Protein AF-A0A2A3ENF0-F1 (afdb_monomer_lite)

Foldseek 3Di:
DADPVQFPDDPVVCVVVVPDRPQVVQFAWDPFFDADDDPRRPDPRGHFDPVLVVLLVVLVVVLCVLVDPVVVVVVHDRDPVSNVVSLVSNVVSQCNGGVSHHDCPDPNNCVNVVNDPCPPPPVVCCVVPNDDDDDDDDDDDDDPPPPDDDDPDPDDPVVVVVVVVVVVVVVVVVVVVD

Structure (mmCIF, N/CA/C/O backbone):
data_AF-A0A2A3ENF0-F1
#
_entry.id   AF-A0A2A3ENF0-F1
#
loop_
_atom_site.group_PDB
_atom_site.id
_atom_site.type_symbol
_atom_site.label_atom_id
_atom_site.label_alt_id
_atom_site.label_comp_id
_atom_site.label_asym_id
_atom_site.label_entity_id
_atom_site.label_seq_id
_atom_site.pdbx_PDB_ins_code
_atom_site.Cartn_x
_atom_site.Cartn_y
_atom_site.Cartn_z
_atom_site.occupancy
_atom_site.B_iso_or_equiv
_atom_site.auth_seq_id
_atom_site.auth_comp_id
_atom_site.auth_asym_id
_atom_site.auth_atom_id
_atom_site.pdbx_PDB_model_num
ATOM 1 N N . MET A 1 1 ? 7.483 -0.131 -8.733 1.00 80.81 1 MET A N 1
ATOM 2 C CA . MET A 1 1 ? 6.665 0.341 -9.878 1.00 80.81 1 MET A CA 1
ATOM 3 C C . MET A 1 1 ? 7.542 0.944 -10.971 1.00 80.81 1 MET A C 1
ATOM 5 O O . MET A 1 1 ? 8.612 1.445 -10.637 1.00 80.81 1 MET A O 1
ATOM 9 N N . LEU A 1 2 ? 7.112 0.917 -12.242 1.00 81.25 2 LEU A N 1
ATOM 10 C CA . LEU A 1 2 ? 7.785 1.672 -13.310 1.00 81.25 2 LEU A CA 1
ATOM 11 C C . LEU A 1 2 ? 7.497 3.178 -13.170 1.00 81.25 2 LEU A C 1
ATOM 13 O O . LEU A 1 2 ? 6.389 3.541 -12.767 1.00 81.25 2 LEU A O 1
ATOM 17 N N . PRO A 1 3 ? 8.466 4.051 -13.487 1.00 80.06 3 PRO A N 1
ATOM 18 C CA . PRO A 1 3 ? 8.249 5.493 -13.569 1.00 80.06 3 PRO A CA 1
ATOM 19 C C . PRO A 1 3 ? 7.129 5.887 -14.551 1.00 80.06 3 PRO A C 1
ATOM 21 O O . PRO A 1 3 ? 6.910 5.219 -15.563 1.00 80.06 3 PRO A O 1
ATOM 24 N N . HIS A 1 4 ? 6.448 7.009 -14.290 1.00 78.38 4 HIS A N 1
ATOM 25 C CA . HIS A 1 4 ? 5.319 7.500 -15.100 1.00 78.38 4 HIS A CA 1
ATOM 26 C C . HIS A 1 4 ? 5.647 7.667 -16.592 1.00 78.38 4 HIS A C 1
ATOM 28 O O . HIS A 1 4 ? 4.814 7.382 -17.442 1.00 78.38 4 HIS A O 1
ATOM 34 N N . ASN A 1 5 ? 6.870 8.086 -16.912 1.00 77.62 5 ASN A N 1
ATOM 35 C CA . ASN A 1 5 ? 7.372 8.255 -18.278 1.00 77.62 5 ASN A CA 1
ATOM 36 C C . ASN A 1 5 ? 7.624 6.935 -19.024 1.00 77.62 5 ASN A C 1
ATOM 38 O O . ASN A 1 5 ? 7.868 6.974 -20.223 1.00 77.62 5 ASN A O 1
ATOM 42 N N . MET A 1 6 ? 7.600 5.791 -18.335 1.00 74.88 6 MET A N 1
ATOM 43 C CA . MET A 1 6 ? 7.799 4.461 -18.924 1.00 74.88 6 MET A CA 1
ATOM 44 C C . MET A 1 6 ? 6.520 3.616 -18.930 1.00 74.88 6 MET A C 1
ATOM 46 O O . MET A 1 6 ? 6.473 2.566 -19.566 1.00 74.88 6 MET A O 1
ATOM 50 N N . MET A 1 7 ? 5.483 4.046 -18.212 1.00 75.50 7 MET A N 1
ATOM 51 C CA . MET A 1 7 ? 4.259 3.272 -18.051 1.00 75.50 7 MET A CA 1
ATOM 52 C C . MET A 1 7 ? 3.438 3.279 -19.348 1.00 75.50 7 MET A C 1
ATOM 54 O O . MET A 1 7 ? 3.080 4.338 -19.855 1.00 75.50 7 MET A O 1
ATOM 58 N N . GLY A 1 8 ? 3.114 2.093 -19.872 1.00 71.62 8 GLY A N 1
ATOM 59 C CA . GLY A 1 8 ? 2.301 1.940 -21.087 1.00 71.62 8 GLY A CA 1
ATOM 60 C C . GLY A 1 8 ? 3.055 2.090 -22.414 1.00 71.62 8 GLY A C 1
ATOM 61 O O . GLY A 1 8 ? 2.420 2.026 -23.464 1.00 71.62 8 GLY A O 1
ATOM 62 N N . LEU A 1 9 ? 4.380 2.257 -22.380 1.00 76.19 9 LEU A N 1
ATOM 63 C CA . LEU A 1 9 ? 5.228 2.162 -23.569 1.00 76.19 9 LEU A CA 1
ATOM 64 C C . LEU A 1 9 ? 5.534 0.698 -23.901 1.00 76.19 9 LEU A C 1
ATOM 66 O O . LEU A 1 9 ? 5.618 -0.148 -23.007 1.00 76.19 9 LEU A O 1
ATOM 70 N N . THR A 1 10 ? 5.717 0.398 -25.187 1.00 76.88 10 THR A N 1
ATOM 71 C CA . THR A 1 10 ? 6.227 -0.910 -25.620 1.00 76.88 10 THR A CA 1
ATOM 72 C C . THR A 1 10 ? 7.731 -1.021 -25.366 1.00 76.88 10 THR A C 1
ATOM 74 O O . THR A 1 10 ? 8.433 -0.011 -25.284 1.00 76.88 10 THR A O 1
ATOM 77 N N . ASP A 1 11 ? 8.241 -2.254 -25.280 1.00 75.00 11 ASP A N 1
ATOM 78 C CA . ASP A 1 11 ? 9.677 -2.518 -25.094 1.00 75.00 11 ASP A CA 1
ATOM 79 C C . ASP A 1 11 ? 10.522 -1.807 -26.184 1.00 75.00 11 ASP A C 1
ATOM 81 O O . ASP A 1 11 ? 11.551 -1.205 -25.884 1.00 75.00 11 ASP A O 1
ATOM 85 N N . GLU A 1 12 ? 10.025 -1.769 -27.427 1.00 78.69 12 GLU A N 1
ATOM 86 C CA . GLU A 1 12 ? 10.649 -1.080 -28.571 1.00 78.69 12 GLU A CA 1
ATOM 87 C C . GLU A 1 12 ? 10.711 0.446 -28.384 1.00 78.69 12 GLU A C 1
ATOM 89 O O . GLU A 1 12 ? 11.751 1.063 -28.609 1.00 78.69 12 GLU A O 1
ATOM 94 N N . GLN A 1 13 ? 9.621 1.065 -27.914 1.00 75.88 13 GLN A N 1
ATOM 95 C CA . GLN A 1 13 ? 9.569 2.508 -27.650 1.00 75.88 13 GLN A CA 1
ATOM 96 C C . GLN A 1 13 ? 10.503 2.912 -26.505 1.00 75.88 13 GLN A C 1
ATOM 98 O O . GLN A 1 13 ? 11.102 3.987 -26.533 1.00 75.88 13 GLN A O 1
ATOM 103 N N . VAL A 1 14 ? 10.636 2.056 -25.489 1.00 78.81 14 VAL A N 1
ATOM 104 C CA . VAL A 1 14 ? 11.550 2.275 -24.362 1.00 78.81 14 VAL A CA 1
ATOM 105 C C . VAL A 1 14 ? 13.009 2.254 -24.826 1.00 78.81 14 VAL A C 1
ATOM 107 O O . VAL A 1 14 ? 13.787 3.116 -24.406 1.00 78.81 14 VAL A O 1
ATOM 110 N N . GLU A 1 15 ? 13.374 1.320 -25.709 1.00 77.81 15 GLU A N 1
ATOM 111 C CA . GLU A 1 15 ? 14.712 1.252 -26.308 1.00 77.81 15 GLU A CA 1
ATOM 112 C C . GLU A 1 15 ? 15.006 2.460 -27.207 1.00 77.81 15 GLU A C 1
ATOM 114 O O . GLU A 1 15 ? 16.080 3.060 -27.102 1.00 77.81 15 GLU A O 1
ATOM 119 N N . GLU A 1 16 ? 14.041 2.866 -28.035 1.00 80.81 16 GLU A N 1
ATOM 120 C CA . GLU A 1 16 ? 14.174 4.000 -28.956 1.00 80.81 16 GLU A CA 1
ATOM 121 C C . GLU A 1 16 ? 14.349 5.331 -28.201 1.00 80.81 16 GLU A C 1
ATOM 123 O O . GLU A 1 16 ? 15.223 6.141 -28.527 1.00 80.81 16 GLU A O 1
ATOM 128 N N . LEU A 1 17 ? 13.587 5.514 -27.117 1.00 78.81 17 LEU A N 1
ATOM 129 C CA . LEU A 1 17 ? 13.673 6.672 -26.222 1.00 78.81 17 LEU A CA 1
ATOM 130 C C . LEU A 1 17 ? 14.812 6.566 -25.193 1.00 78.81 17 LEU A C 1
ATOM 132 O O . LEU A 1 17 ? 15.041 7.513 -24.437 1.00 78.81 17 LEU A O 1
ATOM 136 N N . LYS A 1 18 ? 15.540 5.438 -25.160 1.00 78.94 18 LYS A N 1
ATOM 137 C CA . LYS A 1 18 ? 16.638 5.140 -24.220 1.00 78.94 18 LYS A CA 1
ATOM 138 C C . LYS A 1 18 ? 16.260 5.375 -22.754 1.00 78.94 18 LYS A C 1
ATOM 140 O O . LYS A 1 18 ? 17.093 5.809 -21.951 1.00 78.94 18 LYS A O 1
ATOM 145 N N . LEU A 1 19 ? 15.006 5.101 -22.404 1.00 79.25 19 LEU A N 1
ATOM 146 C CA . LEU A 1 19 ? 14.504 5.276 -21.046 1.00 79.25 19 LEU A CA 1
ATOM 147 C C . LEU A 1 19 ? 15.060 4.172 -20.141 1.00 79.25 19 LEU A C 1
ATOM 149 O O . LEU A 1 19 ? 15.066 2.997 -20.503 1.00 79.25 19 LEU A O 1
ATOM 153 N N . LYS A 1 20 ? 15.530 4.550 -18.950 1.00 78.06 20 LYS A N 1
ATOM 154 C CA . LYS A 1 20 ? 16.083 3.621 -17.957 1.00 78.06 20 LYS A CA 1
ATOM 155 C C . LYS A 1 20 ? 15.297 3.698 -16.656 1.00 78.06 20 LYS A C 1
ATOM 157 O O . LYS A 1 20 ? 14.987 4.786 -16.178 1.00 78.06 20 LYS A O 1
ATOM 162 N N . ASP A 1 21 ? 15.025 2.536 -16.066 1.00 80.62 21 ASP A N 1
ATOM 163 C CA . ASP A 1 21 ? 14.428 2.439 -14.733 1.00 80.62 21 ASP A CA 1
ATOM 164 C C . ASP A 1 21 ? 15.510 2.633 -13.658 1.00 80.62 21 ASP A C 1
ATOM 166 O O . ASP A 1 21 ? 16.115 1.672 -13.179 1.00 80.62 21 ASP A O 1
ATOM 170 N N . GLU A 1 22 ? 15.756 3.889 -13.279 1.00 79.75 22 GLU A N 1
ATOM 171 C CA . GLU A 1 22 ? 16.718 4.265 -12.229 1.00 79.75 22 GLU A CA 1
ATOM 172 C C . GLU A 1 22 ? 16.369 3.651 -10.862 1.00 79.75 22 GLU A C 1
ATOM 174 O O . GLU A 1 22 ? 17.242 3.324 -10.053 1.00 79.75 22 GLU A O 1
ATOM 179 N N . TRP A 1 23 ? 15.077 3.450 -10.597 1.00 81.94 23 TRP A N 1
ATOM 180 C CA . TRP A 1 23 ? 14.596 2.905 -9.331 1.00 81.94 23 TRP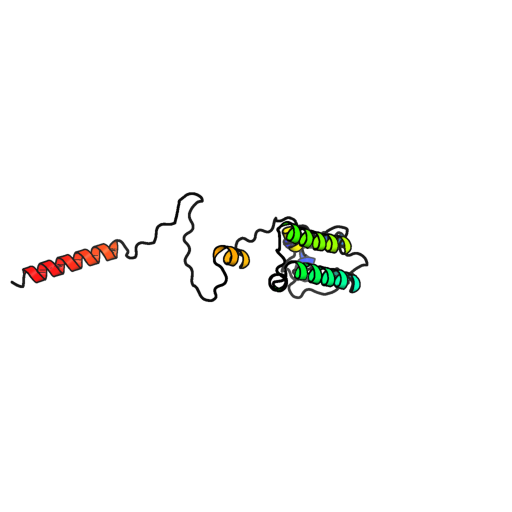 A CA 1
ATOM 181 C C . TRP A 1 23 ? 14.680 1.384 -9.283 1.00 81.94 23 TRP A C 1
ATOM 183 O O . TRP A 1 23 ? 14.836 0.811 -8.205 1.00 81.94 23 TRP A O 1
ATOM 193 N N . GLY A 1 24 ? 14.653 0.719 -10.436 1.00 78.19 24 GLY A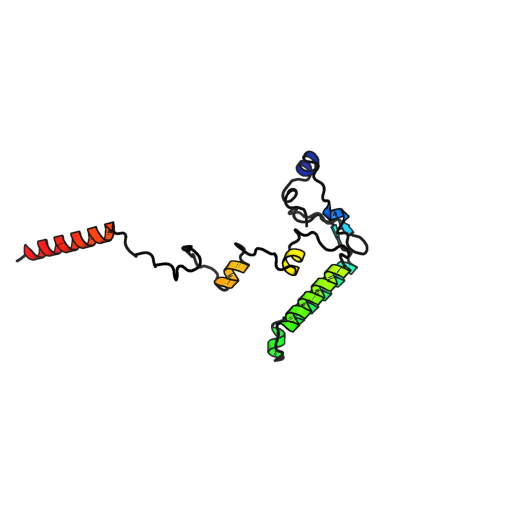 N 1
ATOM 194 C CA . GLY A 1 24 ? 14.818 -0.724 -10.539 1.00 78.19 24 GLY A CA 1
ATOM 195 C C . GLY A 1 24 ? 16.165 -1.231 -10.020 1.00 78.19 24 GLY A C 1
ATOM 196 O O . GLY A 1 24 ? 16.249 -2.390 -9.610 1.00 78.19 24 GLY A O 1
ATOM 197 N N . GLU A 1 25 ? 17.219 -0.415 -10.042 1.00 77.62 25 GLU A N 1
ATOM 198 C CA . GLU A 1 25 ? 18.542 -0.763 -9.492 1.00 77.62 25 GLU A CA 1
ATOM 199 C C . GLU A 1 25 ? 18.701 -0.371 -8.021 1.00 77.62 25 GLU A C 1
ATOM 201 O O . GLU A 1 25 ? 19.439 -1.022 -7.283 1.00 77.62 25 GLU A O 1
ATOM 206 N N . LYS A 1 26 ? 17.982 0.661 -7.576 1.00 81.38 26 LYS A N 1
ATOM 207 C CA . LYS A 1 26 ? 18.048 1.168 -6.203 1.00 81.38 26 LYS A CA 1
ATOM 208 C C . LYS A 1 26 ? 17.152 0.382 -5.242 1.00 81.38 26 LYS A C 1
ATOM 210 O O . LYS A 1 26 ? 17.559 0.072 -4.125 1.00 81.38 26 LYS A O 1
ATOM 215 N N . CYS A 1 27 ? 15.951 0.018 -5.682 1.00 81.81 27 CYS A N 1
ATOM 216 C CA . CYS A 1 27 ? 14.940 -0.673 -4.881 1.00 81.81 27 CYS A CA 1
ATOM 217 C C . CYS A 1 27 ? 15.013 -2.192 -5.081 1.00 81.81 27 CYS A C 1
ATOM 219 O O . CYS A 1 27 ? 14.078 -2.824 -5.579 1.00 81.81 27 CYS A O 1
ATOM 221 N N . VAL A 1 28 ? 16.150 -2.787 -4.715 1.00 83.44 28 VAL A N 1
ATOM 222 C CA . VAL A 1 28 ? 16.361 -4.235 -4.833 1.00 83.44 28 VAL A CA 1
ATOM 223 C C . VAL A 1 28 ? 15.901 -4.936 -3.554 1.00 83.44 28 VAL A C 1
ATOM 225 O O . VAL A 1 28 ? 16.292 -4.520 -2.459 1.00 83.44 28 VAL A O 1
ATOM 228 N N . PRO A 1 29 ? 15.094 -6.006 -3.663 1.00 85.31 29 PRO A N 1
ATOM 229 C CA . PRO A 1 29 ? 14.659 -6.738 -2.491 1.00 85.31 29 PRO A CA 1
ATOM 230 C C . PRO A 1 29 ? 15.809 -7.508 -1.828 1.00 85.31 29 PRO A C 1
ATOM 232 O O . PRO A 1 29 ? 16.735 -7.997 -2.486 1.00 85.31 29 PRO A O 1
ATOM 235 N N . MET A 1 30 ? 15.725 -7.661 -0.508 1.00 83.25 30 MET A N 1
ATOM 236 C CA . MET A 1 30 ? 16.672 -8.424 0.291 1.00 83.25 30 MET A CA 1
ATOM 237 C C . MET A 1 30 ? 16.683 -9.889 -0.167 1.00 83.25 30 MET A C 1
ATOM 239 O O . MET A 1 30 ? 15.654 -10.563 -0.202 1.00 83.25 30 MET A O 1
ATOM 243 N N . GLY A 1 31 ? 17.863 -10.397 -0.529 1.00 80.62 31 GLY A N 1
ATOM 244 C CA . GLY A 1 31 ? 18.020 -11.767 -1.030 1.00 80.62 31 GLY A CA 1
ATOM 245 C C . GLY A 1 31 ? 17.753 -11.947 -2.530 1.00 80.62 31 GLY A C 1
ATOM 246 O O . GLY A 1 31 ? 17.633 -13.087 -2.981 1.00 80.62 31 GLY A O 1
ATOM 247 N N . GLY A 1 32 ? 17.691 -10.853 -3.298 1.00 85.31 32 GLY A N 1
ATOM 248 C CA . GLY A 1 32 ? 17.582 -10.875 -4.757 1.00 85.31 32 GLY A CA 1
ATOM 249 C C . GLY A 1 32 ? 16.147 -10.989 -5.275 1.00 85.31 32 GLY A C 1
ATOM 250 O O . GLY A 1 32 ? 15.182 -11.064 -4.510 1.00 85.31 32 GLY A O 1
ATOM 251 N N . TRP A 1 33 ? 16.009 -10.982 -6.601 1.00 86.50 33 TRP A N 1
ATOM 252 C CA . TRP A 1 33 ? 14.721 -10.972 -7.293 1.00 86.50 33 TRP A CA 1
ATOM 253 C C . TRP A 1 33 ? 14.653 -12.024 -8.400 1.00 86.50 33 TRP A C 1
ATOM 255 O O . TRP A 1 33 ? 15.664 -12.425 -8.973 1.00 86.50 33 TRP A O 1
ATOM 265 N N . THR A 1 34 ? 13.433 -12.452 -8.705 1.00 86.25 34 THR A N 1
ATOM 266 C CA . THR A 1 34 ? 13.103 -13.293 -9.857 1.00 86.25 34 THR A CA 1
ATOM 267 C C . THR A 1 34 ? 12.344 -12.463 -10.880 1.00 86.25 34 THR A C 1
ATOM 269 O O . THR A 1 34 ? 11.501 -11.645 -10.502 1.00 86.25 34 THR A O 1
ATOM 272 N N . PHE A 1 35 ? 12.626 -12.662 -12.166 1.00 87.25 35 PHE A N 1
ATOM 273 C CA . PHE A 1 35 ? 11.932 -11.937 -13.225 1.00 87.25 35 PHE A CA 1
ATOM 274 C C . PHE A 1 35 ? 10.543 -12.526 -13.475 1.00 87.25 35 PHE A C 1
ATOM 276 O O . PHE A 1 35 ? 10.408 -13.718 -13.743 1.00 87.25 35 PHE A O 1
ATOM 283 N N . ASN A 1 36 ? 9.524 -11.677 -13.419 1.00 85.31 36 ASN A N 1
ATOM 284 C CA . ASN A 1 36 ? 8.160 -12.010 -13.799 1.00 85.31 36 ASN A CA 1
ATOM 285 C C . ASN A 1 36 ? 7.585 -10.851 -14.619 1.00 85.31 36 ASN A C 1
ATOM 287 O O . ASN A 1 36 ? 7.327 -9.778 -14.070 1.00 85.31 36 ASN A O 1
ATOM 291 N N . LYS A 1 37 ? 7.438 -11.041 -15.935 1.00 80.62 37 LYS A N 1
ATOM 292 C CA . LYS A 1 37 ? 7.023 -9.968 -16.847 1.00 80.62 37 LYS A CA 1
ATOM 293 C C . LYS A 1 37 ? 5.588 -9.538 -16.541 1.00 80.62 37 LYS A C 1
ATOM 295 O O . LYS A 1 37 ? 4.676 -10.361 -16.505 1.00 80.62 37 LYS A O 1
ATOM 300 N N . ASP A 1 38 ? 5.394 -8.237 -16.352 1.00 79.00 38 ASP A N 1
ATOM 301 C CA . ASP A 1 38 ? 4.067 -7.656 -16.179 1.00 79.00 38 ASP A CA 1
ATOM 302 C C . ASP A 1 38 ? 3.402 -7.462 -17.545 1.00 79.00 38 ASP A C 1
ATOM 304 O O . ASP A 1 38 ? 3.902 -6.716 -18.383 1.00 79.00 38 ASP A O 1
ATOM 308 N N . VAL A 1 39 ? 2.261 -8.117 -17.760 1.00 77.12 39 VAL A N 1
ATOM 309 C CA . VAL A 1 39 ? 1.479 -8.016 -19.003 1.00 77.12 39 VAL A CA 1
ATOM 310 C C . VAL A 1 39 ? 0.953 -6.594 -19.221 1.00 77.12 39 VAL A C 1
ATOM 312 O O . VAL A 1 39 ? 0.784 -6.168 -20.358 1.00 77.12 39 VAL A O 1
ATOM 315 N N . ILE A 1 40 ? 0.704 -5.851 -18.137 1.00 74.00 40 ILE A N 1
ATOM 316 C CA . ILE A 1 40 ? 0.126 -4.500 -18.180 1.00 74.00 40 ILE A CA 1
ATOM 317 C C . ILE A 1 40 ? 1.233 -3.428 -18.248 1.00 74.00 40 ILE A C 1
ATOM 319 O O . ILE A 1 40 ? 0.953 -2.271 -18.550 1.00 74.00 40 ILE A O 1
ATOM 323 N N . GLY A 1 41 ? 2.493 -3.789 -17.975 1.00 72.38 41 GLY A N 1
ATOM 324 C CA . GLY A 1 41 ? 3.621 -2.853 -18.022 1.00 72.38 41 GLY A CA 1
ATOM 325 C C . GLY A 1 41 ? 3.566 -1.752 -16.955 1.00 72.38 41 GLY A C 1
ATOM 326 O O . GLY A 1 41 ? 4.038 -0.641 -17.184 1.00 72.38 41 GLY A O 1
ATOM 327 N N . ARG A 1 42 ? 2.969 -2.024 -15.785 1.00 77.19 42 ARG A N 1
ATOM 328 C CA . ARG A 1 42 ? 2.968 -1.092 -14.637 1.00 77.19 42 ARG A CA 1
ATOM 329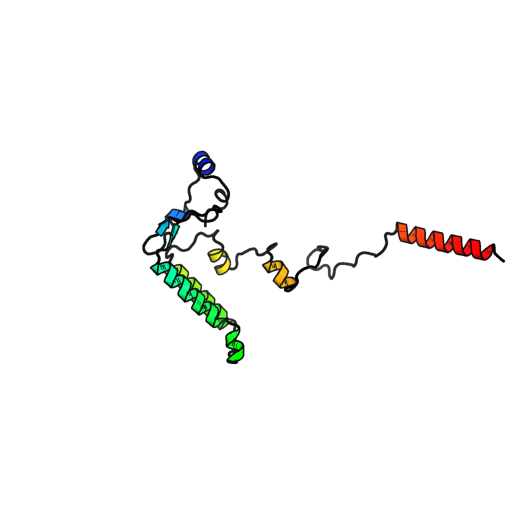 C C . ARG A 1 42 ? 4.148 -1.338 -13.704 1.00 77.19 42 ARG A C 1
ATOM 331 O O . ARG A 1 42 ? 4.669 -0.416 -13.077 1.00 77.19 42 ARG A O 1
ATOM 338 N N . ARG A 1 43 ? 4.568 -2.594 -13.574 1.00 81.75 43 ARG A N 1
ATOM 339 C CA . ARG A 1 43 ? 5.681 -3.023 -12.723 1.00 81.75 43 ARG A CA 1
ATOM 340 C C . ARG A 1 43 ? 6.894 -3.363 -13.580 1.00 81.75 43 ARG A C 1
ATOM 342 O O . ARG A 1 43 ? 6.765 -3.822 -14.705 1.00 81.75 43 ARG A O 1
ATOM 349 N N . ASN A 1 44 ? 8.080 -3.226 -12.997 1.00 78.31 44 ASN A N 1
ATOM 350 C CA . ASN A 1 44 ? 9.348 -3.563 -13.652 1.00 78.31 44 ASN A CA 1
ATOM 351 C C . ASN A 1 44 ? 9.645 -5.077 -13.691 1.00 78.31 44 ASN A C 1
ATOM 353 O O . ASN A 1 44 ? 10.708 -5.493 -14.141 1.00 78.31 44 ASN A O 1
ATOM 357 N N . GLY A 1 45 ? 8.738 -5.907 -13.167 1.00 81.88 45 GLY A N 1
ATOM 358 C CA . GLY A 1 45 ? 8.867 -7.363 -13.146 1.00 81.88 45 GLY A CA 1
ATOM 359 C C . GLY A 1 45 ? 9.919 -7.927 -12.185 1.00 81.88 45 GLY A C 1
ATOM 360 O O . GLY A 1 45 ? 10.130 -9.140 -12.170 1.00 81.88 45 GLY A O 1
ATOM 361 N N . LYS A 1 46 ? 10.565 -7.095 -11.353 1.00 85.19 46 LYS A N 1
ATOM 362 C CA . LYS A 1 46 ? 11.514 -7.548 -10.324 1.00 85.19 46 LYS A CA 1
ATOM 363 C C . LYS A 1 46 ? 10.765 -8.000 -9.069 1.00 85.19 46 LYS A C 1
ATOM 365 O O . LYS A 1 46 ? 10.519 -7.219 -8.151 1.00 85.19 46 LYS A O 1
ATOM 370 N N . GLN A 1 47 ? 10.379 -9.271 -9.037 1.00 87.00 47 GLN A N 1
ATOM 371 C CA . GLN A 1 47 ? 9.626 -9.855 -7.928 1.00 87.00 47 GLN A CA 1
ATOM 372 C C . GLN A 1 47 ? 10.568 -10.340 -6.807 1.00 87.00 47 GLN A C 1
ATOM 374 O O . GLN A 1 47 ? 11.583 -10.965 -7.116 1.00 87.00 47 GLN A O 1
ATOM 379 N N . PRO A 1 48 ? 10.255 -10.117 -5.513 1.00 89.19 48 PRO A N 1
ATOM 380 C CA . PRO A 1 48 ? 11.032 -10.667 -4.399 1.00 89.19 48 PRO A CA 1
ATOM 381 C C . PRO A 1 48 ? 11.095 -12.192 -4.414 1.00 89.19 48 PRO A C 1
ATOM 383 O O . PRO A 1 48 ? 10.201 -12.854 -4.939 1.00 89.19 48 PRO A O 1
ATOM 386 N N . ASN A 1 49 ? 12.101 -12.766 -3.760 1.00 91.12 49 ASN A N 1
ATOM 387 C CA . ASN A 1 49 ? 12.219 -14.216 -3.614 1.00 91.12 49 ASN A CA 1
ATOM 388 C C . ASN A 1 49 ? 11.029 -14.830 -2.836 1.00 91.12 49 ASN A C 1
ATOM 390 O O . ASN A 1 49 ? 10.363 -14.145 -2.057 1.00 91.12 49 ASN A O 1
ATOM 394 N N . THR A 1 50 ? 10.775 -16.131 -3.003 1.00 91.19 50 THR A N 1
ATOM 395 C CA . THR A 1 50 ? 9.627 -16.846 -2.407 1.00 91.19 50 THR A CA 1
ATOM 396 C C . THR A 1 50 ? 9.530 -16.647 -0.896 1.00 91.19 50 THR A C 1
ATOM 398 O O . THR A 1 50 ? 8.465 -16.304 -0.390 1.00 91.19 50 THR A O 1
ATOM 401 N N . LYS A 1 51 ? 10.659 -16.731 -0.184 1.00 90.19 51 LYS A N 1
ATOM 402 C CA . LYS A 1 51 ? 10.731 -16.483 1.265 1.00 90.19 51 LYS A CA 1
ATOM 403 C C . LYS A 1 51 ? 10.275 -15.072 1.653 1.00 90.19 51 LYS A C 1
ATOM 405 O O . LYS A 1 51 ? 9.543 -14.910 2.620 1.00 90.19 51 LYS A O 1
ATOM 410 N N . MET A 1 52 ? 10.675 -14.050 0.896 1.00 91.25 52 MET A N 1
ATOM 411 C CA . MET A 1 52 ? 10.284 -12.661 1.173 1.00 91.25 52 MET A CA 1
ATOM 412 C C . MET A 1 52 ? 8.811 -12.409 0.845 1.00 91.25 52 MET A C 1
ATOM 414 O O . MET A 1 52 ? 8.127 -11.683 1.562 1.00 91.25 52 MET A O 1
ATOM 418 N N . GLN A 1 53 ? 8.290 -13.065 -0.194 1.00 90.25 53 GLN A N 1
ATOM 419 C CA . GLN A 1 53 ? 6.855 -13.046 -0.476 1.00 90.25 53 GLN A CA 1
ATOM 420 C C . GLN A 1 53 ? 6.046 -13.682 0.659 1.00 90.25 53 GLN A C 1
ATOM 422 O O . GLN A 1 53 ? 4.977 -13.180 0.994 1.00 90.25 53 GLN A O 1
ATOM 427 N N . GLU A 1 54 ? 6.531 -14.775 1.253 1.00 92.94 54 GLU A N 1
ATOM 428 C CA . GLU A 1 54 ? 5.880 -15.400 2.409 1.00 92.94 54 GLU A CA 1
ATOM 429 C C . GLU A 1 54 ? 5.848 -14.475 3.624 1.00 92.94 54 GLU A C 1
ATOM 431 O O . GLU A 1 54 ? 4.822 -14.420 4.299 1.00 92.94 54 GLU A O 1
ATOM 436 N N . VAL A 1 55 ? 6.924 -13.724 3.883 1.00 92.25 55 VAL A N 1
ATOM 437 C CA . VAL A 1 55 ? 6.947 -12.712 4.952 1.00 92.25 55 VAL A CA 1
ATOM 438 C C . VAL A 1 55 ? 5.842 -11.680 4.723 1.00 92.25 55 VAL A C 1
ATOM 440 O O . VAL A 1 55 ? 5.013 -11.494 5.609 1.00 92.25 55 VAL A O 1
ATOM 443 N N . LEU A 1 56 ? 5.754 -11.100 3.520 1.00 92.00 56 LEU A N 1
ATOM 444 C CA . LEU A 1 56 ? 4.713 -10.117 3.188 1.00 92.00 56 LEU A CA 1
ATOM 445 C C . LEU A 1 56 ? 3.299 -10.696 3.309 1.00 92.00 56 LEU A C 1
ATOM 447 O O . LEU A 1 56 ? 2.399 -10.043 3.833 1.00 92.00 56 LEU A O 1
ATOM 451 N N . LYS A 1 57 ? 3.083 -11.930 2.842 1.00 94.88 57 LYS A N 1
ATOM 452 C CA . LYS A 1 57 ? 1.775 -12.594 2.940 1.00 94.88 57 LYS A CA 1
ATOM 453 C C . LYS A 1 57 ? 1.358 -12.800 4.395 1.00 94.88 57 LYS A C 1
ATOM 455 O O . LYS A 1 57 ? 0.234 -12.456 4.746 1.00 94.88 57 LYS A O 1
ATOM 460 N N . LYS A 1 58 ? 2.272 -13.281 5.242 1.00 95.25 58 LYS A N 1
ATOM 461 C CA . LYS A 1 58 ? 2.019 -13.476 6.678 1.00 95.25 58 LYS A CA 1
ATOM 462 C C . LYS A 1 58 ? 1.680 -12.160 7.375 1.00 95.25 58 LYS A C 1
ATOM 464 O O . LYS A 1 58 ? 0.695 -12.097 8.102 1.00 95.25 58 LYS A O 1
ATOM 469 N N . THR A 1 59 ? 2.432 -11.095 7.101 1.00 94.12 59 THR A N 1
ATOM 470 C CA . THR A 1 59 ? 2.185 -9.781 7.719 1.00 94.12 59 THR A CA 1
ATOM 471 C C . THR A 1 59 ? 0.865 -9.164 7.255 1.00 94.12 59 THR A C 1
ATOM 473 O O . THR A 1 59 ? 0.184 -8.507 8.036 1.00 94.12 59 THR A O 1
ATOM 476 N N . ILE A 1 60 ? 0.449 -9.410 6.005 1.00 93.38 60 ILE A N 1
ATOM 477 C CA . ILE A 1 60 ? -0.869 -8.989 5.500 1.00 93.38 60 ILE A CA 1
ATOM 478 C C . ILE A 1 60 ? -1.998 -9.740 6.211 1.00 93.38 60 ILE A C 1
ATOM 480 O O . ILE A 1 60 ? -3.016 -9.137 6.553 1.00 93.38 60 ILE A O 1
ATOM 484 N N . GLU A 1 61 ? -1.849 -11.048 6.422 1.00 94.25 61 GLU A N 1
ATOM 485 C CA . GLU A 1 61 ? -2.835 -11.855 7.149 1.00 94.25 61 GLU A CA 1
ATOM 486 C C . GLU A 1 61 ? -2.977 -11.396 8.604 1.00 94.25 61 GLU A C 1
ATOM 488 O O . GLU A 1 61 ? -4.098 -11.254 9.094 1.00 94.25 61 GLU A O 1
ATOM 493 N N . GLU A 1 62 ? -1.860 -11.083 9.259 1.00 92.06 62 GLU A N 1
ATOM 494 C CA . GLU A 1 62 ? -1.826 -10.537 10.617 1.00 92.06 62 GLU A CA 1
ATOM 495 C C . GLU A 1 62 ? -2.500 -9.160 10.702 1.00 92.06 62 GLU A C 1
ATOM 497 O O . GLU A 1 62 ? -3.421 -8.965 11.500 1.00 92.06 62 GLU A O 1
ATOM 502 N N . ALA A 1 63 ? -2.131 -8.229 9.817 1.00 92.25 63 ALA A N 1
ATOM 503 C CA . ALA A 1 63 ? -2.755 -6.909 9.752 1.00 92.25 63 ALA A CA 1
ATOM 504 C C . ALA A 1 63 ? -4.267 -7.006 9.474 1.00 92.25 63 ALA A C 1
ATOM 506 O O . ALA A 1 63 ? -5.072 -6.329 10.118 1.00 92.25 63 ALA A O 1
ATOM 507 N N . ARG A 1 64 ? -4.686 -7.908 8.574 1.00 91.19 64 ARG A N 1
ATOM 508 C CA . ARG A 1 64 ? -6.110 -8.178 8.320 1.00 91.19 64 ARG A CA 1
ATOM 509 C C . ARG A 1 64 ? -6.821 -8.741 9.539 1.00 91.19 64 ARG A C 1
ATOM 511 O O . ARG A 1 64 ? -7.968 -8.370 9.774 1.00 91.19 64 ARG A O 1
ATOM 518 N N . ALA A 1 65 ? -6.187 -9.628 10.302 1.00 90.44 65 ALA A N 1
ATOM 519 C CA . ALA A 1 65 ? -6.782 -10.193 11.507 1.00 90.44 65 ALA A CA 1
ATOM 520 C C . ALA A 1 65 ? -7.065 -9.104 12.556 1.00 90.44 65 ALA A C 1
ATOM 522 O O . ALA A 1 65 ? -8.147 -9.111 13.152 1.00 90.44 65 ALA A O 1
ATOM 523 N N . MET A 1 66 ? -6.157 -8.129 12.701 1.00 87.75 66 MET A N 1
ATOM 524 C CA . MET A 1 66 ? -6.287 -7.005 13.640 1.00 87.75 66 MET A CA 1
ATOM 525 C C . MET A 1 66 ? -7.425 -6.028 13.328 1.00 87.75 66 MET A C 1
ATOM 527 O O . MET A 1 66 ? -7.916 -5.370 14.241 1.00 87.75 66 MET A O 1
ATOM 531 N N . VAL A 1 67 ? -7.869 -5.943 12.072 1.00 87.88 67 VAL A N 1
ATOM 532 C CA . VAL A 1 67 ? -8.975 -5.057 11.644 1.00 87.88 67 VAL A CA 1
ATOM 533 C C . VAL A 1 67 ? -10.204 -5.868 11.199 1.00 87.88 67 VAL A C 1
ATOM 535 O O . VAL A 1 67 ? -11.186 -5.343 10.676 1.00 87.88 67 VAL A O 1
ATOM 538 N N . SER A 1 68 ? -10.184 -7.188 11.392 1.00 87.75 68 SER A N 1
ATOM 539 C CA . SER A 1 68 ? -11.234 -8.061 10.874 1.00 87.75 68 SER A CA 1
ATOM 540 C C . SER A 1 68 ? -12.578 -7.847 11.576 1.00 87.75 68 SER A C 1
ATOM 542 O O . SER A 1 68 ? -12.663 -7.684 12.793 1.00 87.75 68 SER A O 1
ATOM 544 N N . LYS A 1 69 ? -13.672 -7.996 10.816 1.00 85.88 69 LYS A N 1
ATOM 545 C CA . LYS A 1 69 ? -15.049 -7.982 11.353 1.00 85.88 69 LYS A CA 1
ATOM 546 C C . LYS A 1 69 ? -15.295 -9.064 12.416 1.00 85.88 69 LYS A C 1
ATOM 548 O O . LYS A 1 69 ? -16.244 -8.957 13.185 1.00 85.88 69 LYS A O 1
ATOM 553 N N . LYS A 1 70 ? -14.441 -10.095 12.482 1.00 86.12 70 LYS A N 1
ATOM 554 C CA . LYS A 1 7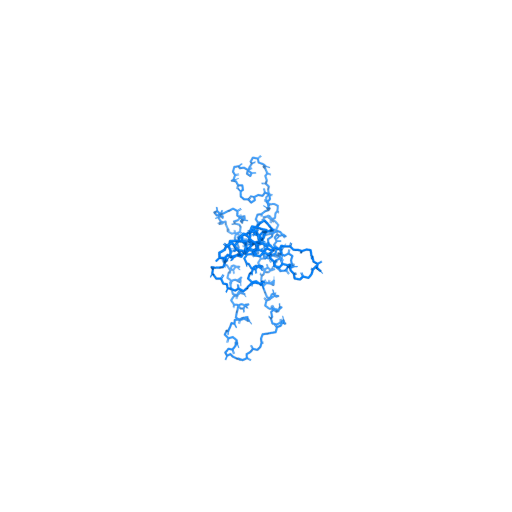0 ? -14.513 -11.169 13.486 1.00 86.12 70 LYS A CA 1
ATOM 555 C C . LYS A 1 70 ? -14.293 -10.645 14.909 1.00 86.12 70 LYS A C 1
ATOM 557 O O . LYS A 1 70 ? -14.832 -11.221 15.845 1.00 86.12 70 LYS A O 1
ATOM 562 N N . LEU A 1 71 ? -13.571 -9.535 15.069 1.00 83.50 71 LEU A N 1
ATOM 563 C CA . LEU A 1 71 ? -13.327 -8.912 16.373 1.00 83.50 71 LEU A CA 1
ATOM 564 C C . LEU A 1 71 ? -14.605 -8.375 17.027 1.00 83.50 71 LEU A C 1
ATOM 566 O O . LEU A 1 71 ? -14.695 -8.353 18.250 1.00 83.50 71 LEU A O 1
ATOM 570 N N . ILE A 1 72 ? -15.618 -8.037 16.223 1.00 83.75 72 ILE A N 1
ATOM 571 C CA . ILE A 1 72 ? -16.929 -7.589 16.711 1.00 83.75 72 ILE A CA 1
ATOM 572 C C . ILE A 1 72 ? -17.621 -8.717 17.487 1.00 83.75 72 ILE A C 1
ATOM 574 O O . ILE A 1 72 ? -18.193 -8.476 18.542 1.00 83.75 72 ILE A O 1
ATOM 578 N N . GLN A 1 73 ? -17.517 -9.961 17.005 1.00 86.44 73 GLN A N 1
ATOM 579 C CA . GLN A 1 73 ? -18.076 -11.135 17.691 1.00 86.44 73 GLN A CA 1
ATOM 580 C C . GLN A 1 73 ? -17.347 -11.449 19.004 1.00 86.44 73 GLN A C 1
ATOM 582 O O . GLN A 1 73 ? -17.897 -12.126 19.863 1.00 86.44 73 GLN A O 1
ATOM 587 N N . GLN A 1 74 ? -16.111 -10.970 19.145 1.00 84.44 74 GLN A N 1
ATOM 588 C CA . GLN A 1 74 ? -15.280 -11.124 20.339 1.00 84.44 74 GLN A CA 1
ATOM 589 C C . GLN A 1 74 ? -15.377 -9.904 21.272 1.00 84.44 74 GLN A C 1
ATOM 591 O O . GLN A 1 74 ? -14.581 -9.800 22.199 1.00 84.44 74 GLN A O 1
ATOM 596 N N . GLU A 1 75 ? -16.290 -8.961 20.990 1.00 83.12 75 GLU A N 1
ATOM 597 C CA . GLU A 1 75 ? -16.465 -7.683 21.704 1.00 83.12 75 GLU A CA 1
ATOM 598 C C . GLU A 1 75 ? -15.167 -6.865 21.858 1.00 83.12 75 GLU A C 1
ATOM 600 O O . GLU A 1 75 ? -15.030 -6.021 22.746 1.00 83.12 75 GLU A O 1
ATOM 605 N N . LYS A 1 76 ? -14.193 -7.074 20.963 1.00 82.19 76 LYS A N 1
ATOM 606 C CA . LYS A 1 76 ? -12.929 -6.342 20.987 1.00 82.19 76 LYS A CA 1
ATOM 607 C C . LYS A 1 76 ? -13.074 -5.046 20.195 1.00 82.19 76 LYS A C 1
ATOM 609 O O . LYS A 1 76 ? -13.309 -5.059 18.987 1.00 82.19 76 LYS A O 1
ATOM 614 N N . LEU A 1 77 ? -12.890 -3.920 20.879 1.00 81.62 77 LEU A N 1
ATOM 615 C CA . LEU A 1 77 ? -12.921 -2.595 20.266 1.00 81.62 77 LEU A CA 1
ATOM 616 C C . LEU A 1 77 ? -11.657 -2.365 19.428 1.00 81.62 77 LEU A C 1
ATOM 618 O O . LEU A 1 77 ? -10.537 -2.543 19.908 1.00 81.62 77 LEU A O 1
ATOM 622 N N . VAL A 1 78 ? -11.842 -1.929 18.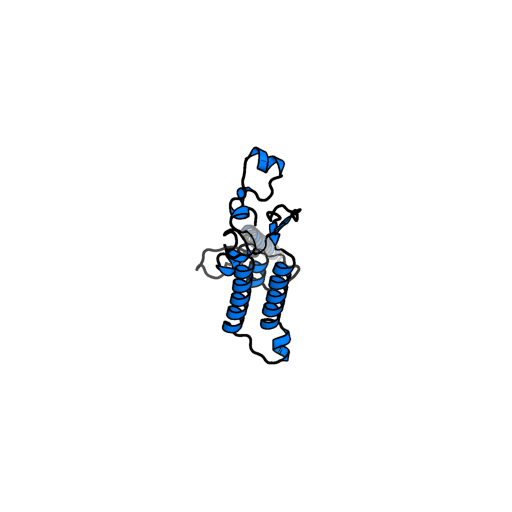183 1.00 84.44 78 VAL A N 1
ATOM 623 C CA . VAL A 1 78 ? -10.750 -1.470 17.317 1.00 84.44 78 VAL A CA 1
ATOM 624 C C . VAL A 1 78 ? -10.570 0.026 17.547 1.00 84.44 78 VAL A C 1
ATOM 626 O O . VAL A 1 78 ? -11.505 0.805 17.371 1.00 84.44 78 VAL A O 1
ATOM 629 N N . THR A 1 79 ? -9.372 0.431 17.966 1.00 89.31 79 THR A N 1
ATOM 630 C CA . THR A 1 79 ? -9.029 1.843 18.197 1.00 89.31 79 THR A CA 1
ATOM 631 C C . THR A 1 79 ? -8.076 2.350 17.119 1.00 89.31 79 THR A C 1
ATOM 633 O O . THR A 1 79 ? -7.410 1.559 16.453 1.00 89.31 79 THR A O 1
ATOM 636 N N . GLN A 1 80 ? -7.949 3.674 16.981 1.00 87.88 80 GLN A N 1
ATOM 637 C CA . GLN A 1 80 ? -6.985 4.283 16.054 1.00 87.88 80 GLN A CA 1
ATOM 638 C C . GLN A 1 80 ? -5.547 3.795 16.302 1.00 87.88 80 GLN A C 1
ATOM 640 O O . GLN A 1 80 ? -4.786 3.629 15.356 1.00 87.88 80 GLN A O 1
ATOM 645 N N . LYS A 1 81 ? -5.194 3.495 17.560 1.00 89.44 81 LYS A N 1
ATOM 646 C CA . LYS A 1 81 ? -3.886 2.927 17.916 1.00 89.44 81 LYS A CA 1
ATOM 647 C C . LYS A 1 81 ? -3.671 1.548 17.295 1.00 89.44 81 LYS A C 1
ATOM 649 O O . LYS A 1 81 ? -2.634 1.317 16.698 1.00 89.44 81 LYS A O 1
ATOM 654 N N . THR A 1 82 ? -4.677 0.678 17.353 1.00 87.62 82 THR A N 1
ATOM 655 C CA . THR A 1 82 ? -4.626 -0.662 16.746 1.00 87.62 82 THR A CA 1
ATOM 656 C C . THR A 1 82 ? -4.458 -0.593 15.226 1.00 87.62 82 THR A C 1
ATOM 658 O O . THR A 1 82 ? -3.747 -1.400 14.638 1.00 87.62 82 THR A O 1
ATOM 661 N N . VAL A 1 83 ? -5.091 0.392 14.580 1.00 88.56 83 VAL A N 1
ATOM 662 C CA . VAL A 1 83 ? -4.918 0.627 13.138 1.00 88.56 83 VAL A CA 1
ATOM 663 C C . VAL A 1 83 ? -3.504 1.125 12.834 1.00 88.56 83 VAL A C 1
ATOM 665 O O . VAL A 1 83 ? -2.883 0.644 11.891 1.00 88.56 83 VAL A O 1
ATOM 668 N N . GLN A 1 84 ? -2.969 2.035 13.652 1.00 90.06 84 GLN A N 1
ATOM 669 C CA . GLN A 1 84 ? -1.598 2.519 13.498 1.00 90.06 84 GLN A CA 1
ATOM 670 C C . GLN A 1 84 ? -0.574 1.389 13.676 1.00 90.06 84 GLN A C 1
ATOM 672 O O . GLN A 1 84 ? 0.317 1.249 12.847 1.00 90.06 84 GLN A O 1
ATOM 677 N N . GLU A 1 85 ? -0.754 0.530 14.680 1.00 90.88 85 GLU A N 1
ATOM 678 C CA . GLU A 1 85 ? 0.071 -0.665 14.894 1.00 90.88 85 GLU A CA 1
ATOM 679 C C . GLU A 1 85 ? 0.032 -1.602 13.675 1.00 90.88 85 GLU A C 1
ATOM 681 O O . GLU A 1 85 ? 1.071 -2.085 13.231 1.00 90.88 85 GLU A O 1
ATOM 686 N N . ALA A 1 86 ? -1.145 -1.809 13.072 1.00 90.56 86 ALA A N 1
ATOM 687 C CA . ALA A 1 86 ? -1.276 -2.592 11.843 1.00 90.56 86 ALA A CA 1
ATOM 688 C C . ALA A 1 86 ? -0.507 -1.984 10.663 1.00 90.56 86 ALA A C 1
ATOM 690 O O . ALA A 1 86 ? 0.166 -2.710 9.928 1.00 90.56 86 ALA A O 1
ATOM 691 N N . LEU A 1 87 ? -0.571 -0.661 10.498 1.00 90.25 87 LEU A N 1
ATOM 692 C CA . LEU A 1 87 ? 0.203 0.049 9.479 1.00 90.25 87 LEU A CA 1
ATOM 693 C C . LEU A 1 87 ? 1.709 -0.047 9.742 1.00 90.25 87 LEU A C 1
ATOM 695 O O . LEU A 1 87 ? 2.479 -0.254 8.805 1.00 90.25 87 LEU A O 1
ATOM 699 N N . ASP A 1 88 ? 2.137 0.048 10.997 1.00 91.75 88 ASP A N 1
ATOM 700 C CA . ASP A 1 88 ? 3.551 -0.015 11.366 1.00 91.75 88 ASP A CA 1
ATOM 701 C C . ASP A 1 88 ? 4.137 -1.422 11.157 1.00 91.75 88 ASP A C 1
ATOM 703 O O . ASP A 1 88 ? 5.268 -1.545 10.681 1.00 91.75 88 ASP A O 1
ATOM 707 N N . ILE A 1 89 ? 3.357 -2.487 11.387 1.00 92.81 89 ILE A N 1
ATOM 708 C CA . ILE A 1 89 ? 3.746 -3.862 11.020 1.00 92.81 89 ILE A CA 1
ATOM 709 C C . ILE A 1 89 ? 3.959 -3.982 9.507 1.00 92.81 89 ILE A C 1
ATOM 711 O O . ILE A 1 89 ? 4.961 -4.550 9.066 1.00 92.81 89 ILE A O 1
ATOM 715 N N . LEU A 1 90 ? 3.050 -3.427 8.698 1.00 91.56 90 LEU A N 1
ATOM 716 C CA . LEU A 1 90 ? 3.175 -3.454 7.238 1.00 91.56 90 LEU A CA 1
ATOM 717 C C . LEU A 1 90 ? 4.390 -2.649 6.752 1.00 91.56 90 LEU A C 1
ATOM 719 O O . LEU A 1 90 ? 5.133 -3.131 5.897 1.00 91.56 90 LEU A O 1
ATOM 723 N N . ARG A 1 91 ? 4.648 -1.470 7.332 1.00 91.25 91 ARG A N 1
ATOM 724 C CA . ARG A 1 91 ? 5.853 -0.669 7.048 1.00 91.25 91 ARG A CA 1
ATOM 725 C C . ARG A 1 91 ? 7.130 -1.429 7.401 1.00 91.25 91 ARG A C 1
ATOM 727 O O . ARG A 1 91 ? 8.057 -1.476 6.593 1.00 91.25 91 ARG A O 1
ATOM 734 N N . GLY A 1 92 ? 7.160 -2.076 8.567 1.00 91.88 92 GLY A N 1
ATOM 735 C CA . GLY A 1 92 ? 8.274 -2.926 8.987 1.00 91.88 92 GLY A CA 1
ATOM 736 C C . GLY A 1 92 ? 8.522 -4.077 8.012 1.00 91.88 92 GLY A C 1
ATOM 737 O O . GLY A 1 92 ? 9.658 -4.306 7.600 1.00 91.88 92 GLY A O 1
ATOM 738 N N . ALA A 1 93 ? 7.461 -4.752 7.564 1.00 92.44 93 ALA A N 1
ATOM 739 C CA . ALA A 1 93 ? 7.552 -5.825 6.576 1.00 92.44 93 ALA A CA 1
ATOM 740 C C . ALA A 1 93 ? 8.138 -5.340 5.239 1.00 92.44 93 ALA A C 1
ATOM 742 O O . ALA A 1 93 ? 8.999 -6.006 4.660 1.00 92.44 93 ALA A O 1
ATOM 743 N N . VAL A 1 94 ? 7.718 -4.160 4.769 1.00 91.00 94 VAL A N 1
ATOM 744 C CA . VAL A 1 94 ? 8.264 -3.551 3.550 1.00 91.00 94 VAL A CA 1
ATOM 745 C C . VAL A 1 94 ? 9.732 -3.175 3.727 1.00 91.00 94 VAL A C 1
ATOM 747 O O . VAL A 1 94 ? 10.508 -3.469 2.829 1.00 91.00 94 VAL A O 1
ATOM 750 N N . MET A 1 95 ? 10.150 -2.633 4.875 1.00 90.31 95 MET A N 1
ATOM 751 C CA . MET A 1 95 ? 11.572 -2.373 5.161 1.00 90.31 95 MET A CA 1
ATOM 752 C C . MET A 1 95 ? 12.423 -3.648 5.170 1.00 90.31 95 MET A C 1
ATOM 754 O O . MET A 1 95 ? 13.569 -3.624 4.724 1.00 90.31 95 MET A O 1
ATOM 758 N N . ILE A 1 96 ? 11.883 -4.768 5.657 1.00 90.88 96 ILE A N 1
ATOM 759 C CA . ILE A 1 96 ? 12.598 -6.052 5.650 1.00 90.88 96 ILE A CA 1
ATOM 760 C C . ILE A 1 96 ? 12.805 -6.535 4.214 1.00 90.88 96 ILE A C 1
ATOM 762 O O . ILE A 1 96 ? 13.900 -6.964 3.856 1.00 90.88 96 ILE A O 1
ATOM 766 N N . VAL A 1 97 ? 11.766 -6.470 3.380 1.00 90.06 97 VAL A N 1
ATOM 767 C CA . VAL A 1 97 ? 11.875 -6.942 1.995 1.00 90.06 97 VAL A CA 1
ATOM 768 C C . VAL A 1 97 ? 12.635 -5.952 1.123 1.00 90.06 97 VAL A C 1
ATOM 770 O O . VAL A 1 97 ? 13.407 -6.388 0.283 1.00 90.06 97 VAL A O 1
ATOM 773 N N . TYR A 1 98 ? 12.468 -4.651 1.332 1.00 89.56 98 TYR A N 1
ATOM 774 C CA . TYR A 1 98 ? 13.067 -3.567 0.558 1.00 89.56 98 TYR A CA 1
ATOM 775 C C . TYR A 1 98 ? 13.791 -2.587 1.496 1.00 89.56 98 TYR A C 1
ATOM 777 O O . TYR A 1 98 ? 13.240 -1.546 1.859 1.00 89.56 98 TYR A O 1
ATOM 785 N N . PRO A 1 99 ? 15.049 -2.875 1.877 1.00 86.69 99 PRO A N 1
ATOM 786 C CA . PRO A 1 99 ? 15.787 -2.064 2.851 1.00 86.69 99 PRO A CA 1
ATOM 787 C C . PRO A 1 99 ? 16.095 -0.645 2.355 1.00 86.69 99 PRO A C 1
ATOM 789 O O . PRO A 1 99 ? 16.232 0.270 3.159 1.00 86.69 99 PRO A O 1
ATOM 792 N N . MET A 1 100 ? 16.172 -0.451 1.034 1.00 85.81 100 MET A N 1
ATOM 793 C CA . MET A 1 100 ? 16.368 0.861 0.400 1.00 85.81 100 MET A CA 1
ATOM 794 C C . MET A 1 100 ? 15.048 1.599 0.127 1.00 85.81 100 MET A C 1
ATOM 796 O O . MET A 1 100 ? 15.047 2.627 -0.550 1.00 85.81 100 MET A O 1
ATOM 800 N N . GLY A 1 101 ? 13.935 1.074 0.647 1.00 84.56 101 GLY A N 1
ATOM 801 C CA . GLY A 1 101 ? 12.596 1.590 0.413 1.00 84.56 101 GLY A CA 1
ATOM 802 C C . GLY A 1 101 ? 12.029 1.199 -0.949 1.00 84.56 101 GLY A C 1
ATOM 803 O O . GLY A 1 101 ? 12.655 0.496 -1.753 1.00 84.56 101 GLY A O 1
ATOM 804 N N . LEU A 1 102 ? 10.806 1.660 -1.186 1.00 86.56 102 LEU A N 1
ATOM 805 C CA . LEU A 1 102 ? 10.140 1.560 -2.475 1.00 86.56 102 LEU A CA 1
ATOM 806 C C . LEU A 1 102 ? 10.417 2.827 -3.309 1.00 86.56 102 LEU A C 1
ATOM 808 O O . LEU A 1 102 ? 11.048 3.772 -2.828 1.00 86.56 102 LEU A O 1
ATOM 812 N N . PRO A 1 103 ? 10.037 2.834 -4.593 1.00 85.25 103 PRO A N 1
ATOM 813 C CA . PRO A 1 103 ? 10.061 4.050 -5.391 1.00 85.25 103 PRO A CA 1
ATOM 814 C C . PRO A 1 103 ? 8.982 5.050 -4.924 1.00 85.25 103 PRO A C 1
ATOM 816 O O . PRO A 1 103 ? 7.869 4.627 -4.622 1.00 85.25 103 PRO A O 1
ATOM 819 N N . PRO A 1 104 ? 9.239 6.370 -4.963 1.00 84.00 104 PRO A N 1
ATOM 820 C CA . PRO A 1 104 ? 8.313 7.399 -4.465 1.00 84.00 104 PRO A CA 1
ATOM 821 C C . PRO A 1 104 ? 6.999 7.491 -5.260 1.00 84.00 104 PRO A C 1
ATOM 823 O O . PRO A 1 104 ? 5.998 8.011 -4.779 1.00 84.00 104 PRO A O 1
ATOM 826 N N . HIS A 1 105 ? 6.993 7.001 -6.500 1.00 82.06 105 HIS A N 1
ATOM 827 C CA . HIS A 1 105 ? 5.801 6.879 -7.344 1.00 82.06 105 HIS A CA 1
ATOM 828 C C . HIS A 1 105 ? 5.066 5.541 -7.171 1.00 82.06 105 HIS A C 1
ATOM 830 O O . HIS A 1 105 ? 4.166 5.236 -7.951 1.00 82.06 105 HIS A O 1
ATOM 836 N N . ASP A 1 106 ? 5.481 4.696 -6.225 1.00 84.44 106 ASP A N 1
ATOM 837 C CA . ASP A 1 106 ? 4.790 3.449 -5.913 1.00 84.44 106 ASP A CA 1
ATOM 838 C C . ASP A 1 106 ? 3.600 3.719 -4.986 1.00 84.44 106 ASP A C 1
ATOM 840 O O . ASP A 1 106 ? 3.748 4.367 -3.952 1.00 84.44 106 ASP A O 1
ATOM 844 N N . VAL A 1 107 ? 2.438 3.174 -5.343 1.00 81.19 107 VAL A N 1
ATOM 845 C CA . VAL A 1 107 ? 1.165 3.323 -4.614 1.00 81.19 107 VAL A CA 1
ATOM 846 C C . VAL A 1 107 ? 1.345 2.939 -3.141 1.00 81.19 107 VAL A C 1
ATOM 848 O O . VAL A 1 107 ? 1.010 3.667 -2.221 1.00 81.19 107 VAL A O 1
ATOM 851 N N . ILE A 1 108 ? 2.029 1.826 -2.869 1.00 84.88 108 ILE A N 1
ATOM 852 C CA . ILE A 1 108 ? 2.231 1.377 -1.482 1.00 84.88 108 ILE A CA 1
ATOM 853 C C . ILE A 1 108 ? 2.994 2.424 -0.651 1.00 84.88 108 ILE A C 1
ATOM 855 O O . ILE A 1 108 ? 2.726 2.588 0.538 1.00 84.88 108 ILE A O 1
ATOM 859 N N . GLN A 1 109 ? 3.948 3.131 -1.260 1.00 84.12 109 GLN A N 1
ATOM 860 C CA . GLN A 1 109 ? 4.692 4.172 -0.562 1.00 84.12 109 GLN A CA 1
ATOM 861 C C . GLN A 1 109 ? 3.855 5.434 -0.361 1.00 84.12 109 GLN A C 1
ATOM 863 O O . GLN A 1 109 ? 3.867 5.991 0.736 1.00 84.12 109 GLN A O 1
ATOM 868 N N . GLN A 1 110 ? 3.109 5.850 -1.382 1.00 84.31 110 GLN A N 1
ATOM 869 C CA . GLN A 1 110 ? 2.235 7.015 -1.287 1.00 84.31 110 GLN A CA 1
ATOM 870 C C . GLN A 1 110 ? 1.134 6.802 -0.234 1.00 84.31 110 GLN A C 1
ATOM 872 O O . GLN A 1 110 ? 0.862 7.713 0.551 1.00 84.31 110 GLN A O 1
ATOM 877 N N . GLU A 1 111 ? 0.591 5.582 -0.124 1.00 83.06 111 GLU A N 1
ATOM 878 C CA . GLU A 1 111 ? -0.358 5.203 0.933 1.00 83.06 111 GLU A CA 1
ATOM 879 C C . GLU A 1 111 ? 0.259 5.358 2.325 1.00 83.06 111 GLU A C 1
ATOM 881 O O . GLU A 1 111 ? -0.339 5.937 3.234 1.00 83.06 111 GLU A O 1
ATOM 886 N N . PHE A 1 112 ? 1.493 4.883 2.519 1.00 83.38 112 PHE A N 1
ATOM 887 C CA . PHE A 1 112 ? 2.163 5.034 3.809 1.00 83.38 112 PHE A CA 1
ATOM 888 C C . PHE A 1 112 ? 2.488 6.488 4.153 1.00 83.38 112 PHE A C 1
ATOM 890 O O . PHE A 1 112 ? 2.531 6.820 5.343 1.00 83.38 112 PHE A O 1
ATOM 897 N N . GLU A 1 113 ? 2.719 7.335 3.153 1.00 82.06 113 GLU A N 1
ATOM 898 C CA . GLU A 1 113 ? 3.005 8.762 3.309 1.00 82.06 113 GLU A CA 1
ATOM 899 C C . GLU A 1 113 ? 1.727 9.622 3.383 1.00 82.06 113 GLU A C 1
ATOM 901 O O . GLU A 1 113 ? 1.817 10.811 3.687 1.00 82.06 113 GLU A O 1
ATOM 906 N N . ASN A 1 114 ? 0.537 9.028 3.199 1.00 76.19 114 ASN A N 1
ATOM 907 C CA . ASN A 1 114 ? -0.755 9.721 3.061 1.00 76.19 114 ASN A CA 1
ATOM 908 C C . ASN A 1 114 ? -0.732 10.818 1.981 1.00 76.19 114 ASN A C 1
ATOM 910 O O . ASN A 1 114 ? -1.378 11.859 2.117 1.00 76.19 114 ASN A O 1
ATOM 914 N N . THR A 1 115 ? 0.052 10.607 0.925 1.00 74.31 115 THR A N 1
ATOM 915 C CA . THR A 1 115 ? 0.185 11.530 -0.208 1.00 74.31 115 THR A CA 1
ATOM 916 C C . THR A 1 115 ? -0.623 11.079 -1.421 1.00 74.31 115 THR A C 1
ATOM 918 O O . THR A 1 115 ? -0.615 11.776 -2.436 1.00 74.31 115 THR A O 1
ATOM 921 N N . GLU A 1 116 ? -1.348 9.958 -1.321 1.00 64.38 116 GLU A N 1
ATOM 922 C CA . GLU A 1 116 ? -2.236 9.506 -2.390 1.00 64.38 116 GLU A CA 1
ATOM 923 C C . GLU A 1 116 ? -3.371 10.487 -2.636 1.00 64.38 116 GLU A C 1
ATOM 925 O O . GLU A 1 116 ? -4.210 10.770 -1.775 1.00 64.38 116 GLU A O 1
ATOM 930 N N . ASP A 1 117 ? -3.417 10.982 -3.869 1.00 63.41 117 ASP A N 1
ATOM 931 C CA . ASP A 1 117 ? -4.564 11.713 -4.363 1.00 63.41 117 ASP A CA 1
ATOM 932 C C . ASP A 1 117 ? -5.641 10.715 -4.797 1.00 63.41 117 ASP A C 1
ATOM 934 O O . ASP A 1 117 ? -5.666 10.221 -5.923 1.00 63.41 117 ASP A O 1
ATOM 938 N N . LEU A 1 118 ? -6.555 10.412 -3.877 1.00 59.91 118 LEU A N 1
ATOM 939 C CA . LEU A 1 118 ? -7.707 9.549 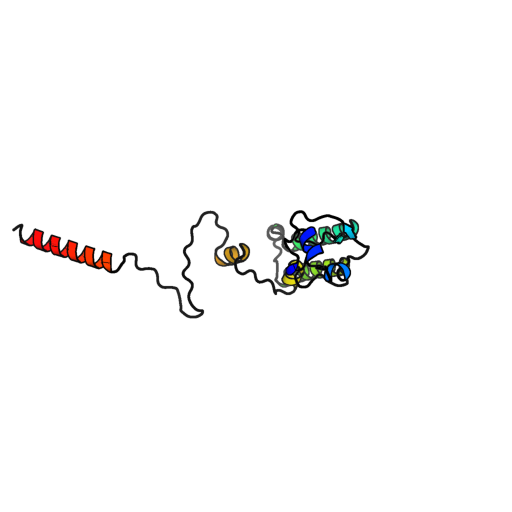-4.140 1.00 59.91 118 LEU A CA 1
ATOM 940 C C . LEU A 1 118 ? -8.759 10.219 -5.047 1.00 59.91 118 LEU A C 1
ATOM 942 O O . LEU A 1 118 ? -9.776 9.591 -5.366 1.00 59.91 118 LEU A O 1
ATOM 946 N N . SER A 1 119 ? -8.567 11.480 -5.461 1.00 56.75 119 SER A N 1
ATOM 947 C CA . SER A 1 119 ? -9.567 12.218 -6.231 1.00 56.75 119 SER A CA 1
ATOM 948 C C . SER A 1 119 ? -9.897 11.533 -7.565 1.00 56.75 119 SER A C 1
ATOM 950 O O . SER A 1 119 ? -9.036 11.169 -8.360 1.00 56.75 119 SER A O 1
ATOM 952 N N . GLY A 1 120 ? -11.193 11.298 -7.801 1.00 55.59 120 GLY A N 1
ATOM 953 C CA . GLY A 1 120 ? -11.684 10.640 -9.018 1.00 55.59 120 GLY A CA 1
ATOM 954 C C . GLY A 1 120 ? -11.623 9.107 -9.009 1.00 55.59 120 GLY A C 1
ATOM 955 O O . GLY A 1 120 ? -12.108 8.488 -9.955 1.00 55.59 120 GLY A O 1
ATOM 956 N N . THR A 1 121 ? -11.104 8.482 -7.947 1.00 58.00 121 THR A N 1
ATOM 957 C CA . THR A 1 121 ? -11.105 7.016 -7.790 1.00 58.00 121 THR A CA 1
ATOM 958 C C . THR A 1 121 ? -12.407 6.540 -7.137 1.00 58.00 121 THR A C 1
ATOM 960 O O . THR A 1 121 ? -13.004 7.269 -6.345 1.00 58.00 121 THR A O 1
ATOM 963 N N . GLN A 1 122 ? -12.854 5.311 -7.435 1.00 49.66 122 GLN A N 1
ATOM 964 C CA . GLN A 1 122 ? -14.077 4.706 -6.873 1.00 49.66 122 GLN A CA 1
ATOM 965 C C . GLN A 1 122 ? -14.153 4.830 -5.336 1.00 49.66 122 GLN A C 1
ATOM 967 O O . GLN A 1 122 ? -15.223 5.121 -4.811 1.00 49.66 122 GLN A O 1
ATOM 972 N N . ALA A 1 123 ? -13.009 4.723 -4.647 1.00 50.34 123 ALA A N 1
ATOM 973 C CA . ALA A 1 123 ? -12.879 4.903 -3.199 1.00 50.34 123 ALA A CA 1
ATOM 974 C C . ALA A 1 123 ? -13.318 6.303 -2.723 1.00 50.34 123 ALA A C 1
ATOM 976 O O . ALA A 1 123 ? -14.066 6.416 -1.758 1.00 50.34 123 ALA A O 1
ATOM 977 N N . SER A 1 124 ? -12.964 7.368 -3.456 1.00 51.91 124 SER A N 1
ATOM 978 C CA . SER A 1 124 ? -13.426 8.727 -3.133 1.00 51.91 124 SER A CA 1
ATOM 979 C C . SER A 1 124 ? -14.944 8.863 -3.260 1.00 51.91 124 SER A C 1
ATOM 981 O O . SER A 1 124 ? -15.578 9.529 -2.450 1.00 51.91 124 SER A O 1
ATOM 983 N N . LEU A 1 125 ? -15.556 8.206 -4.247 1.00 49.72 125 LEU A N 1
ATOM 984 C CA . LEU A 1 125 ? -17.008 8.210 -4.421 1.00 49.72 125 LEU A CA 1
ATOM 985 C C . LEU A 1 125 ? -17.706 7.397 -3.325 1.00 49.72 125 LEU A C 1
ATOM 987 O O . LEU A 1 125 ? -18.738 7.841 -2.833 1.00 49.72 125 LEU A O 1
ATOM 991 N N . GLU A 1 126 ? -17.150 6.257 -2.913 1.00 53.12 126 GLU A N 1
ATOM 992 C CA . GLU A 1 126 ? -17.684 5.439 -1.816 1.00 53.12 126 GLU A CA 1
ATOM 993 C C . GLU A 1 126 ? -17.626 6.159 -0.461 1.00 53.12 126 GLU A C 1
ATOM 995 O O . GLU A 1 126 ? -18.605 6.096 0.284 1.00 53.12 126 GLU A O 1
ATOM 1000 N N . ASP A 1 127 ? -16.559 6.908 -0.175 1.00 56.91 127 ASP A N 1
ATOM 1001 C CA . ASP A 1 127 ? -16.436 7.697 1.059 1.00 56.91 127 ASP A CA 1
ATOM 1002 C C . ASP A 1 127 ? -17.494 8.813 1.155 1.00 56.91 127 ASP A C 1
ATOM 1004 O O . ASP A 1 127 ? -18.005 9.105 2.239 1.00 56.91 127 ASP A O 1
ATOM 1008 N N . TYR A 1 128 ? -17.865 9.430 0.024 1.00 53.97 128 TYR A N 1
ATOM 1009 C CA . TYR A 1 128 ? -18.890 10.482 -0.013 1.00 53.97 128 TYR A CA 1
ATOM 1010 C C . TYR A 1 128 ? -20.324 9.959 -0.200 1.00 53.97 128 TYR A C 1
ATOM 1012 O O . TYR A 1 128 ? -21.267 10.633 0.222 1.00 53.97 128 TYR A O 1
ATOM 1020 N N . LEU A 1 129 ? -20.519 8.814 -0.862 1.00 52.12 129 LEU A N 1
ATOM 1021 C CA . LEU A 1 129 ? -21.836 8.355 -1.335 1.00 52.12 129 LEU A CA 1
ATOM 1022 C C . LEU A 1 129 ? -22.301 7.026 -0.715 1.00 52.12 129 LEU A C 1
ATOM 1024 O O . LEU A 1 129 ? -23.503 6.752 -0.726 1.00 52.12 129 LEU A O 1
ATOM 1028 N N . GLY A 1 130 ? -21.393 6.219 -0.160 1.00 55.97 130 GLY A N 1
ATOM 1029 C CA . GLY A 1 130 ? -21.661 4.851 0.292 1.00 55.97 130 GLY A CA 1
ATOM 1030 C C . GLY A 1 130 ? -21.850 3.843 -0.855 1.00 55.97 130 GLY A C 1
ATOM 1031 O O . GLY A 1 130 ? -22.003 4.208 -2.021 1.00 55.97 130 GLY A O 1
ATOM 1032 N N . MET A 1 131 ? -21.847 2.544 -0.523 1.00 49.75 131 MET A N 1
ATOM 1033 C CA . MET A 1 131 ? -22.018 1.450 -1.494 1.00 49.75 131 MET A CA 1
ATOM 1034 C C . MET A 1 131 ? -23.419 1.504 -2.123 1.00 49.75 131 MET A C 1
ATOM 1036 O O . MET A 1 131 ? -24.401 1.183 -1.454 1.00 49.75 131 MET A O 1
ATOM 1040 N N . ASN A 1 132 ? -23.538 1.873 -3.402 1.00 53.31 132 ASN A N 1
ATOM 1041 C CA . ASN A 1 132 ? -24.777 1.644 -4.146 1.00 53.31 132 ASN A CA 1
ATOM 1042 C C . ASN A 1 132 ? -24.563 1.461 -5.650 1.00 53.31 132 ASN A C 1
ATOM 1044 O O . ASN A 1 132 ? -24.124 2.356 -6.373 1.00 53.31 132 ASN A O 1
ATOM 1048 N N . GLU A 1 133 ? -24.952 0.280 -6.122 1.00 54.88 133 GLU A N 1
ATOM 1049 C CA . GLU A 1 133 ? -25.043 -0.063 -7.531 1.00 54.88 133 GLU A CA 1
ATOM 1050 C C . GLU A 1 133 ? -26.326 0.541 -8.142 1.00 54.88 133 GLU A C 1
ATOM 1052 O O . GLU A 1 133 ? -27.430 0.314 -7.650 1.00 54.88 133 GLU A O 1
ATOM 1057 N N . LYS A 1 134 ? -26.171 1.237 -9.282 1.00 45.16 134 LYS A N 1
ATOM 1058 C CA . LYS A 1 134 ? -27.216 1.736 -10.217 1.00 45.16 134 LYS A CA 1
ATOM 1059 C C . LYS A 1 134 ? -27.877 3.105 -9.958 1.00 45.16 134 LYS A C 1
ATOM 1061 O O . LYS A 1 134 ? -29.028 3.302 -10.346 1.00 45.16 134 LYS A O 1
ATOM 1066 N N . THR A 1 135 ? -27.164 4.109 -9.456 1.00 45.69 135 THR A N 1
ATOM 1067 C CA . THR A 1 135 ? -27.645 5.510 -9.458 1.00 45.69 135 THR A CA 1
ATOM 1068 C C . THR A 1 135 ? -26.928 6.359 -10.517 1.00 45.69 135 THR A C 1
ATOM 1070 O O . THR A 1 135 ? -25.715 6.535 -10.466 1.00 45.69 135 THR A O 1
ATOM 1073 N N . LYS A 1 136 ? -27.668 6.926 -11.488 1.00 45.91 136 LYS A N 1
ATOM 1074 C CA . LYS A 1 136 ? -27.161 8.036 -12.322 1.00 45.91 136 LYS A CA 1
ATOM 1075 C C . LYS A 1 136 ? -27.200 9.313 -11.484 1.00 45.91 136 LYS A C 1
ATOM 1077 O O . LYS A 1 136 ? -28.278 9.727 -11.066 1.00 45.91 136 LYS A O 1
ATOM 1082 N N . ILE A 1 137 ? -26.041 9.925 -11.255 1.00 51.59 137 ILE A N 1
ATOM 1083 C CA . ILE A 1 137 ? -25.906 11.132 -10.434 1.00 51.59 137 ILE A CA 1
ATOM 1084 C C . ILE A 1 137 ? -25.463 12.292 -11.328 1.00 51.59 137 ILE A C 1
ATOM 1086 O O . ILE A 1 137 ? -24.468 12.191 -12.040 1.00 51.59 137 ILE A O 1
ATOM 1090 N N . ILE A 1 138 ? -26.207 13.396 -11.279 1.00 55.06 138 ILE A N 1
ATOM 1091 C CA . ILE A 1 138 ? -25.845 14.675 -11.899 1.00 55.06 138 ILE A CA 1
ATOM 1092 C C . ILE A 1 138 ? -25.440 15.602 -10.749 1.00 55.06 138 ILE A C 1
ATOM 1094 O O . ILE A 1 138 ? -26.271 15.924 -9.900 1.00 55.06 138 ILE A O 1
ATOM 1098 N N . VAL A 1 139 ? -24.160 15.982 -10.671 1.00 56.19 139 VAL A N 1
ATOM 1099 C CA . VAL A 1 139 ? -23.612 16.803 -9.575 1.00 56.19 139 VAL A CA 1
ATOM 1100 C C . VAL A 1 139 ? -23.254 18.193 -10.093 1.00 56.19 139 VAL A C 1
ATOM 1102 O O . VAL A 1 139 ? -22.557 18.325 -11.096 1.00 56.19 139 VAL A O 1
ATOM 1105 N N . LYS A 1 140 ? -23.690 19.237 -9.379 1.00 54.03 140 LYS A N 1
ATOM 1106 C CA . LYS A 1 140 ? -23.322 20.631 -9.655 1.00 54.03 140 LYS A CA 1
ATOM 1107 C C . LYS A 1 140 ? -22.237 21.084 -8.680 1.00 54.03 140 LYS A C 1
ATOM 1109 O O . LYS A 1 140 ? -22.493 21.228 -7.486 1.00 54.03 140 LYS A O 1
ATOM 1114 N N . LEU A 1 141 ? -21.025 21.291 -9.190 1.00 57.47 141 LEU A N 1
ATOM 1115 C CA . LEU A 1 141 ? -19.878 21.743 -8.399 1.00 57.47 141 LEU A CA 1
ATOM 1116 C C . LEU A 1 141 ? -19.993 23.245 -8.089 1.00 57.47 141 LEU A C 1
ATOM 1118 O O . LEU A 1 141 ? -20.287 24.049 -8.973 1.00 57.47 141 LEU A O 1
ATOM 1122 N N . GLN A 1 142 ? -19.731 23.632 -6.839 1.00 57.00 142 GLN A N 1
ATOM 1123 C CA . GLN A 1 142 ? -19.702 25.030 -6.398 1.00 57.00 142 GLN A CA 1
ATOM 1124 C C . GLN A 1 142 ? -18.459 25.292 -5.533 1.00 57.00 142 GLN A C 1
ATOM 1126 O O . GLN A 1 142 ? -17.901 24.374 -4.930 1.00 57.00 142 GLN A O 1
ATOM 1131 N N . LYS A 1 143 ? -17.997 26.549 -5.487 1.00 60.84 143 LYS A N 1
ATOM 1132 C CA . LYS A 1 143 ? -16.814 26.955 -4.709 1.00 60.84 143 LYS A CA 1
ATOM 1133 C C . LYS A 1 143 ? -16.997 26.651 -3.211 1.00 60.84 143 LYS A C 1
ATOM 1135 O O . LYS A 1 143 ? -18.086 26.843 -2.665 1.00 60.84 143 LYS A O 1
ATOM 1140 N N . ARG A 1 144 ? -15.915 26.215 -2.546 1.00 49.00 144 ARG A N 1
ATOM 1141 C CA . ARG A 1 144 ? -15.882 25.947 -1.093 1.00 49.00 144 ARG A CA 1
ATOM 1142 C C . ARG A 1 144 ? -16.404 27.168 -0.319 1.00 49.00 144 ARG A C 1
ATOM 1144 O O . ARG A 1 144 ? -15.901 28.269 -0.507 1.00 49.00 144 ARG A O 1
ATOM 1151 N N . GLY A 1 145 ? -17.413 26.957 0.531 1.00 65.25 145 GLY A N 1
ATOM 1152 C CA . GLY A 1 145 ? -18.027 27.994 1.377 1.00 65.25 145 GLY A CA 1
ATOM 1153 C C . GLY A 1 145 ? -19.340 28.592 0.855 1.00 65.25 145 GLY A C 1
ATOM 1154 O O . GLY A 1 145 ? -19.985 29.343 1.576 1.00 65.25 145 GLY A O 1
ATOM 1155 N N . ALA A 1 146 ? -19.786 28.240 -0.354 1.00 59.19 146 ALA A N 1
ATOM 1156 C CA . ALA A 1 146 ? -20.955 28.865 -0.983 1.00 59.19 146 ALA A CA 1
ATOM 1157 C C . ALA A 1 146 ? -22.324 28.238 -0.619 1.00 59.19 146 ALA A C 1
ATOM 1159 O O . ALA A 1 146 ? -23.321 28.497 -1.293 1.00 59.19 146 ALA A O 1
ATOM 1160 N N . GLY A 1 147 ? -22.390 27.439 0.453 1.00 64.44 147 GLY A N 1
ATOM 1161 C CA . GLY A 1 147 ? -23.620 26.775 0.900 1.00 64.44 147 GLY A CA 1
ATOM 1162 C C . GLY A 1 147 ? -24.074 25.623 -0.009 1.00 64.44 147 GLY A C 1
ATOM 1163 O O . GLY A 1 147 ? -23.352 25.195 -0.907 1.00 64.44 147 GLY A O 1
ATOM 1164 N N . LYS A 1 148 ? -25.267 25.072 0.261 1.00 54.12 148 LYS A N 1
ATOM 1165 C CA . LYS A 1 148 ? -25.842 23.980 -0.544 1.00 54.12 148 LYS A CA 1
ATOM 1166 C C . LYS A 1 148 ? -26.191 24.505 -1.948 1.00 54.12 148 LYS A C 1
ATOM 1168 O O . LYS A 1 148 ? -26.821 25.561 -2.033 1.00 54.12 148 LYS A O 1
ATOM 1173 N N . PRO A 1 149 ? -25.842 23.785 -3.028 1.00 61.12 149 PRO A N 1
ATOM 1174 C CA . PRO A 1 149 ? -26.145 24.221 -4.384 1.00 61.12 149 PRO A CA 1
ATOM 1175 C C . PRO A 1 149 ? -27.656 24.354 -4.591 1.00 61.12 149 PRO A C 1
ATOM 1177 O O . PRO A 1 149 ? -28.439 23.505 -4.156 1.00 61.12 149 PRO A O 1
ATOM 1180 N N . ALA A 1 150 ? -28.068 25.441 -5.246 1.00 62.19 150 ALA A N 1
ATOM 1181 C CA . ALA A 1 150 ? -29.471 25.690 -5.544 1.00 62.19 150 ALA A CA 1
ATOM 1182 C C . ALA A 1 150 ? -30.024 24.583 -6.453 1.00 62.19 150 ALA A C 1
ATOM 1184 O O . ALA A 1 150 ? -29.409 24.232 -7.465 1.00 62.19 150 ALA A O 1
ATOM 1185 N N . ARG A 1 151 ? -31.193 24.046 -6.087 1.00 57.12 151 ARG A N 1
ATOM 1186 C CA . ARG A 1 151 ? -31.921 23.066 -6.899 1.00 57.12 151 ARG A CA 1
ATOM 1187 C C . ARG A 1 151 ? -32.273 23.706 -8.240 1.00 57.12 151 ARG A C 1
ATOM 1189 O O . ARG A 1 151 ? -32.733 24.847 -8.267 1.00 57.12 151 ARG A O 1
ATOM 1196 N N . GLU A 1 152 ? -32.050 22.984 -9.333 1.00 59.12 152 GLU A N 1
ATOM 1197 C CA . GLU A 1 152 ? -32.426 23.477 -10.655 1.00 59.12 152 GLU A CA 1
ATOM 1198 C C . GLU A 1 152 ? -33.937 23.744 -10.699 1.00 59.12 152 GLU A C 1
ATOM 1200 O O . GLU A 1 152 ? -34.720 22.934 -10.182 1.00 59.12 152 GLU A O 1
ATOM 1205 N N . PRO A 1 153 ? -34.366 24.890 -11.253 1.00 59.75 153 PRO A N 1
ATOM 1206 C CA . PRO A 1 153 ? -35.779 25.137 -11.468 1.00 59.75 153 PRO A CA 1
ATOM 1207 C C . PRO A 1 153 ? -36.320 24.057 -12.410 1.00 59.75 153 PRO A C 1
ATOM 1209 O O . PRO A 1 153 ? -35.770 23.826 -13.480 1.00 59.75 153 PRO A O 1
ATOM 1212 N N . LEU A 1 154 ? -37.406 23.397 -12.002 1.00 56.97 154 LEU A N 1
ATOM 1213 C CA . LEU A 1 154 ? -38.051 22.300 -12.744 1.00 56.97 154 LEU A CA 1
ATOM 1214 C C . LEU A 1 154 ? -38.573 22.708 -14.131 1.00 56.97 154 LEU A C 1
ATOM 1216 O O . LEU A 1 154 ? -38.981 21.842 -14.895 1.00 56.97 154 LEU A O 1
ATOM 1220 N N . MET A 1 155 ? -38.607 24.007 -14.428 1.00 56.06 155 MET A N 1
ATOM 1221 C CA . MET A 1 155 ? -39.110 24.564 -15.676 1.00 56.06 155 MET A CA 1
ATOM 1222 C C . MET A 1 155 ? -38.218 25.714 -16.131 1.00 56.06 155 MET A C 1
ATOM 1224 O O . MET A 1 155 ? -37.824 26.558 -15.318 1.00 56.06 155 MET A O 1
ATOM 1228 N N . SER A 1 156 ? -37.960 25.771 -17.436 1.00 69.69 156 SER A N 1
ATOM 1229 C CA . SER A 1 156 ? -37.322 26.928 -18.070 1.00 69.69 156 SER A CA 1
ATOM 1230 C C . SER A 1 156 ? -38.220 28.169 -17.946 1.00 69.69 156 SER A C 1
ATOM 1232 O O . SER A 1 156 ? -39.451 28.067 -17.878 1.00 69.69 156 SER A O 1
ATOM 1234 N N . GLU A 1 157 ? -37.633 29.370 -17.937 1.00 68.19 157 GLU A N 1
ATOM 1235 C CA . GLU A 1 157 ? -38.403 30.625 -17.920 1.00 68.19 157 GLU A CA 1
ATOM 1236 C C . GLU A 1 157 ? -39.370 30.732 -19.112 1.00 68.19 157 GLU A C 1
ATOM 1238 O O . GLU A 1 157 ? -40.445 31.328 -18.996 1.00 68.19 157 GLU A O 1
ATOM 1243 N N . GLU A 1 158 ? -39.016 30.120 -20.243 1.00 70.94 158 GLU A N 1
ATOM 1244 C CA . GLU A 1 158 ? -39.836 30.081 -21.457 1.00 70.94 158 GLU A CA 1
ATOM 1245 C C . GLU A 1 158 ? -41.086 29.212 -21.284 1.00 70.94 158 GLU A C 1
ATOM 1247 O O . GLU A 1 158 ? -42.191 29.652 -21.610 1.00 70.94 158 GLU A O 1
ATOM 1252 N N . GLU A 1 159 ? -40.953 28.027 -20.684 1.00 72.19 159 GLU A N 1
ATOM 1253 C CA . GLU A 1 159 ? -42.089 27.142 -20.386 1.00 72.19 159 GLU A CA 1
ATOM 1254 C C . GLU A 1 159 ? -43.039 27.789 -19.378 1.00 72.19 159 GLU A C 1
ATOM 1256 O O . GLU A 1 159 ? -44.262 27.713 -19.514 1.00 72.19 159 GLU A O 1
ATOM 1261 N N . ARG A 1 160 ? -42.491 28.508 -18.391 1.00 69.38 160 ARG A N 1
ATOM 1262 C CA . ARG A 1 160 ? -43.289 29.248 -17.408 1.00 69.38 160 ARG A CA 1
ATOM 1263 C C . ARG A 1 160 ? -44.106 30.369 -18.061 1.00 69.38 160 ARG A C 1
ATOM 1265 O O . ARG A 1 160 ? -45.263 30.573 -17.686 1.00 69.38 160 ARG A O 1
ATOM 1272 N N . LYS A 1 161 ? -43.540 31.071 -19.050 1.00 78.31 161 LYS A N 1
ATOM 1273 C CA . LYS A 1 161 ? -44.254 32.087 -19.845 1.00 78.31 161 LYS A CA 1
ATOM 1274 C C . LYS A 1 161 ? -45.346 31.461 -20.712 1.00 78.31 161 LYS A C 1
ATOM 1276 O O . LYS A 1 161 ? -46.458 31.986 -20.740 1.00 78.31 161 LYS A O 1
ATOM 1281 N N . GLN A 1 162 ? -45.069 30.333 -21.368 1.00 79.94 162 GLN A N 1
ATOM 1282 C CA . GLN A 1 162 ? -46.067 29.623 -22.178 1.00 79.94 162 GLN A CA 1
ATOM 1283 C C . GLN A 1 162 ? -47.238 29.112 -21.332 1.00 79.94 162 GLN A C 1
ATOM 1285 O O . GLN A 1 162 ? -48.392 29.249 -21.738 1.00 79.94 162 GLN A O 1
ATOM 1290 N N . LEU A 1 163 ? -46.967 28.599 -20.129 1.00 79.31 163 LEU A N 1
ATOM 1291 C CA . LEU A 1 163 ? -48.008 28.143 -19.210 1.00 79.31 163 LEU A CA 1
ATOM 1292 C C . LEU A 1 163 ? -48.912 29.301 -18.751 1.00 79.31 163 LEU A C 1
ATOM 1294 O O . LEU A 1 163 ? -50.134 29.149 -18.711 1.00 79.31 163 LEU A O 1
ATOM 1298 N N . MET A 1 164 ? -48.329 30.472 -18.461 1.00 78.19 164 MET A N 1
ATOM 1299 C CA . MET A 1 164 ? -49.089 31.685 -18.131 1.00 78.19 164 MET A CA 1
ATOM 1300 C C . MET A 1 164 ? -49.927 32.187 -19.313 1.00 78.19 164 MET A C 1
ATOM 1302 O O . MET A 1 164 ? -51.100 32.506 -19.130 1.00 78.19 164 MET A O 1
ATOM 1306 N N . LEU A 1 165 ? -49.368 32.203 -20.527 1.00 78.62 165 LEU A N 1
ATOM 1307 C CA . LEU A 1 165 ? -50.094 32.573 -21.749 1.00 78.62 165 LEU A CA 1
ATOM 1308 C C . LEU A 1 165 ? -51.264 31.625 -22.028 1.00 78.62 165 LEU A C 1
ATOM 1310 O O . LEU A 1 165 ? -52.362 32.070 -22.359 1.00 78.62 165 LEU A O 1
ATOM 1314 N N . HIS A 1 166 ? -51.051 30.321 -21.859 1.00 80.88 166 HIS A N 1
ATOM 1315 C CA . HIS A 1 166 ? -52.099 29.323 -22.033 1.00 80.88 166 HIS A CA 1
ATOM 1316 C C . HIS A 1 166 ? -53.208 29.471 -20.979 1.00 80.88 166 HIS A C 1
ATOM 1318 O O . HIS A 1 166 ? -54.390 29.391 -21.315 1.00 80.88 166 HIS A O 1
ATOM 1324 N N . ALA A 1 167 ? -52.850 29.748 -19.720 1.00 78.62 167 ALA A N 1
ATOM 1325 C CA . ALA A 1 167 ? -53.819 30.030 -18.663 1.00 78.62 167 ALA A CA 1
ATOM 1326 C C . ALA A 1 167 ? -54.640 31.298 -18.956 1.00 78.62 167 ALA A C 1
ATOM 1328 O O . ALA A 1 167 ? -55.858 31.283 -18.788 1.00 78.62 167 ALA A O 1
ATOM 1329 N N . TYR A 1 168 ? -53.998 32.358 -19.453 1.00 80.38 168 TYR A N 1
ATOM 1330 C CA . TYR A 1 168 ? -54.669 33.599 -19.837 1.00 80.38 168 TYR A CA 1
ATOM 1331 C C . TYR A 1 168 ? -55.633 33.392 -21.010 1.00 80.38 168 TYR A C 1
ATOM 1333 O O . TYR A 1 168 ? -56.809 33.731 -20.911 1.00 80.38 168 TYR A O 1
ATOM 1341 N N . ARG A 1 169 ? -55.184 32.724 -22.080 1.00 78.19 169 ARG A N 1
ATOM 1342 C CA . ARG A 1 169 ? -56.036 32.401 -23.234 1.00 78.19 169 ARG A CA 1
ATOM 1343 C C . ARG A 1 169 ? -57.230 31.527 -22.832 1.00 78.19 169 ARG A C 1
ATOM 1345 O O . ARG A 1 169 ? -58.330 31.722 -23.340 1.00 78.19 169 ARG A O 1
ATOM 1352 N N . ARG A 1 170 ? -57.047 30.593 -21.889 1.00 74.25 170 ARG A N 1
ATOM 1353 C CA . ARG A 1 170 ? -58.148 29.794 -21.324 1.00 74.25 170 ARG A CA 1
ATOM 1354 C C . ARG A 1 170 ? -59.128 30.659 -20.521 1.00 74.25 170 ARG A C 1
ATOM 1356 O O . ARG A 1 170 ? -60.330 30.436 -20.623 1.00 74.25 170 ARG A O 1
ATOM 1363 N N . GLN A 1 171 ? -58.648 31.647 -19.761 1.00 73.56 171 GLN A N 1
ATOM 1364 C CA . GLN A 1 171 ? -59.513 32.611 -19.065 1.00 73.56 171 GLN A CA 1
ATOM 1365 C C . GLN A 1 171 ? -60.305 33.491 -20.039 1.00 73.56 171 GLN A C 1
ATOM 1367 O O . GLN A 1 171 ? -61.479 33.745 -19.789 1.00 73.56 171 GLN A O 1
ATOM 1372 N N . GLU A 1 172 ? -59.703 33.933 -21.144 1.00 75.44 172 GLU A N 1
ATOM 1373 C CA . GLU A 1 172 ? -60.418 34.686 -22.182 1.00 75.44 172 GLU A CA 1
ATOM 1374 C C . GLU A 1 172 ? -61.488 33.833 -22.862 1.00 75.44 172 GLU A C 1
ATOM 1376 O O . GLU A 1 172 ? -62.623 34.275 -22.991 1.00 75.44 172 GLU A O 1
ATOM 1381 N N . GLN A 1 173 ? -61.175 32.582 -23.213 1.00 69.38 173 GLN A N 1
ATOM 1382 C CA . GLN A 1 173 ? -62.168 31.660 -23.773 1.00 69.38 173 GLN A CA 1
ATOM 1383 C C . GLN A 1 173 ? -63.334 31.426 -22.807 1.00 69.38 173 GLN A C 1
ATOM 1385 O O . GLN A 1 173 ? -64.481 31.489 -23.223 1.00 69.38 173 GLN A O 1
ATOM 1390 N N . LEU A 1 174 ? -63.065 31.236 -21.512 1.00 65.00 174 LEU A N 1
ATOM 1391 C CA . LEU A 1 174 ? -64.111 31.093 -20.490 1.00 65.00 174 LEU A CA 1
ATOM 1392 C C . LEU A 1 174 ? -64.949 32.366 -20.299 1.00 65.00 174 LEU A C 1
ATOM 1394 O O . LEU A 1 174 ? -66.120 32.254 -19.954 1.00 65.00 174 LEU A O 1
ATOM 1398 N N . LYS A 1 175 ? -64.379 33.556 -20.528 1.00 62.66 175 LYS A N 1
ATOM 1399 C CA . LYS A 1 175 ? -65.115 34.832 -20.505 1.00 62.66 175 LYS A CA 1
ATOM 1400 C C . LYS A 1 175 ? -65.978 35.057 -21.747 1.00 62.66 175 LYS A C 1
ATOM 1402 O O . LYS A 1 175 ? -66.949 35.790 -21.655 1.00 62.66 175 LYS A O 1
ATOM 1407 N N . VAL A 1 176 ? -65.620 34.462 -22.884 1.00 58.62 176 VAL A N 1
ATOM 1408 C CA . VAL A 1 176 ? -66.396 34.530 -24.138 1.00 58.62 176 VAL A CA 1
ATOM 1409 C C . VAL A 1 176 ? -67.522 33.480 -24.167 1.00 58.62 176 VAL A C 1
ATOM 1411 O O . VAL A 1 176 ? -68.453 33.599 -24.956 1.00 58.62 176 VAL A O 1
ATOM 1414 N N . SER A 1 177 ? -67.473 32.476 -23.287 1.00 52.28 177 SER A N 1
ATOM 1415 C CA . SER A 1 177 ? -68.469 31.398 -23.174 1.00 52.28 177 SER A CA 1
ATOM 1416 C C . SER A 1 177 ? -69.668 31.698 -22.253 1.00 52.28 177 SER A C 1
ATOM 1418 O O . SER A 1 177 ? -70.352 30.754 -21.854 1.00 52.28 177 SER A O 1
ATOM 1420 N N . PHE A 1 178 ? -69.926 32.964 -21.903 1.00 49.03 178 PHE A N 1
ATOM 1421 C CA . PHE A 1 178 ? -71.116 33.406 -21.159 1.00 49.03 178 PHE A CA 1
ATOM 1422 C C . PHE A 1 178 ? -71.783 34.598 -21.840 1.00 49.03 178 PHE A C 1
ATOM 1424 O O . PHE A 1 178 ? -71.047 35.527 -22.242 1.00 49.03 178 PHE A O 1
#

InterPro domains:
  IPR021298 Cilia- and flagella-associated protein 298 [PF11069] (122-175)
  IPR021298 Cilia- and flagella-associated protein 298 [PTHR13238] (1-126)

Radius of gyration: 29.07 Å; chains: 1; bounding box: 90×52×51 Å

Sequence (178 aa):
MLPHNMMGLTDEQVEELKLKDEWGEKCVPMGGWTFNKDVIGRRNGKQPNTKMQEVLKKTIEEARAMVSKKLIQQEKLVTQKTVQEALDILRGAVMIVYPMGLPPHDVIQQEFENTEDLSGTQASLEDYLGMNEKTKIIVKLQKRGAGKPAREPLMSEEERKQLMLHAYRRQEQLKVSF

Secondary structure (DSSP, 8-state):
---TTTTT--HHHHHHTT---HHHHHSPPTT-EEE---TTSSS--EEEPHHHHHHHHHHHHHHHHHT-THHHHTTPPP-HHHHHHHHHHHHHHHHHH-TT---TT-HHHHHHHT----TTSHHHHHHHH-S-TT---------TTS-SPPPPPSS-HHHHHHHHHHHHHHHHHHHH--

pLDDT: mean 76.43, std 13.48, range [45.16, 95.25]

Organism: Apis cerana cerana (NCBI:txid94128)